Protein AF-T0TP14-F1 (afdb_monomer)

Secondary structure (DSSP, 8-state):
-B-S-GGG--HHHHHHTT--SEEEEETTEEEEE-GGGHHHHHHHHHHHTT---

Structure (mmCIF, N/CA/C/O backbone):
data_AF-T0TP14-F1
#
_entry.id   AF-T0TP14-F1
#
loop_
_atom_site.group_PDB
_atom_site.id
_atom_site.type_symbol
_atom_site.label_atom_id
_atom_site.label_alt_id
_atom_site.label_comp_id
_atom_site.label_asym_id
_atom_site.label_entity_id
_atom_site.label_seq_id
_atom_site.pdbx_PDB_ins_code
_atom_site.Cartn_x
_atom_site.Cartn_y
_atom_site.Cartn_z
_atom_site.occupancy
_atom_site.B_iso_or_equiv
_atom_site.auth_seq_id
_atom_site.auth_comp_id
_atom_site.auth_asym_id
_atom_site.auth_atom_id
_atom_site.pdbx_PDB_model_num
ATOM 1 N N . MET A 1 1 ? 1.815 -3.609 5.634 1.00 85.69 1 MET A N 1
ATOM 2 C CA . MET A 1 1 ? 1.521 -2.845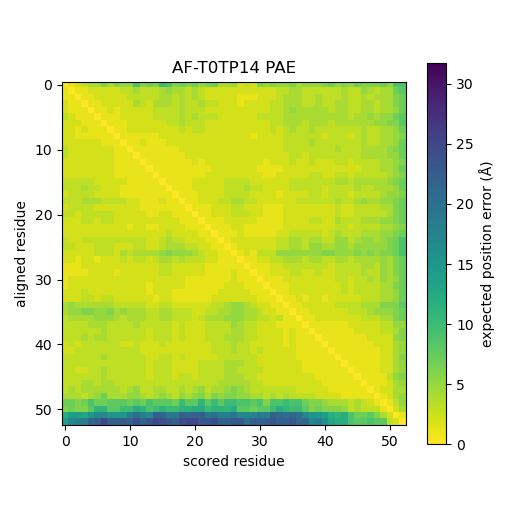 6.864 1.00 85.69 1 MET A CA 1
ATOM 3 C C . MET A 1 1 ? 0.240 -3.404 7.442 1.00 85.69 1 MET A C 1
ATOM 5 O O . MET A 1 1 ? -0.635 -3.758 6.657 1.00 85.69 1 MET A O 1
ATOM 9 N N . ASP A 1 2 ? 0.131 -3.515 8.759 1.00 93.06 2 ASP A N 1
ATOM 10 C CA . ASP A 1 2 ? -1.132 -3.910 9.380 1.00 93.06 2 ASP A CA 1
ATOM 11 C C . ASP A 1 2 ? -2.073 -2.710 9.441 1.00 93.06 2 ASP A C 1
ATOM 13 O O . ASP A 1 2 ? -1.670 -1.607 9.815 1.00 93.06 2 ASP A O 1
ATOM 17 N N . VAL A 1 3 ? -3.325 -2.915 9.039 1.00 93.31 3 VAL A N 1
ATOM 18 C CA . VAL A 1 3 ? -4.364 -1.883 9.093 1.00 93.31 3 VAL A CA 1
ATOM 19 C C . VAL A 1 3 ? -5.357 -2.189 10.207 1.00 93.31 3 VAL A C 1
ATOM 21 O O . VAL A 1 3 ? -5.521 -3.336 10.612 1.00 93.31 3 VAL A O 1
ATOM 24 N N . LYS A 1 4 ? -6.034 -1.155 10.716 1.00 94.81 4 LYS A N 1
ATOM 25 C CA . LYS A 1 4 ? -7.104 -1.314 11.719 1.00 94.81 4 LYS A CA 1
ATOM 26 C C . LYS A 1 4 ? -8.448 -1.670 11.085 1.00 94.81 4 LYS A C 1
ATOM 28 O O . LYS A 1 4 ? -9.234 -2.387 11.691 1.00 94.81 4 LYS A O 1
ATOM 33 N N . ASP A 1 5 ? -8.688 -1.189 9.869 1.00 95.12 5 ASP A N 1
ATOM 34 C CA . ASP A 1 5 ? -9.886 -1.468 9.086 1.00 95.12 5 ASP A CA 1
ATOM 35 C C . ASP A 1 5 ? -9.513 -1.543 7.604 1.00 95.12 5 ASP A C 1
ATOM 37 O O . ASP A 1 5 ? -9.045 -0.572 7.011 1.00 95.12 5 ASP A O 1
ATOM 41 N N . LYS A 1 6 ? -9.705 -2.721 7.010 1.00 93.44 6 LYS A N 1
ATOM 42 C CA . LYS A 1 6 ? -9.394 -2.966 5.600 1.00 93.44 6 LYS A CA 1
ATOM 43 C C . LYS A 1 6 ? -10.411 -2.368 4.633 1.00 93.44 6 LYS A C 1
ATOM 45 O O . LYS A 1 6 ? -10.077 -2.162 3.474 1.00 93.44 6 LYS A O 1
ATOM 50 N N . SER A 1 7 ? -11.635 -2.092 5.088 1.00 95.19 7 SER A N 1
ATOM 51 C CA . SER A 1 7 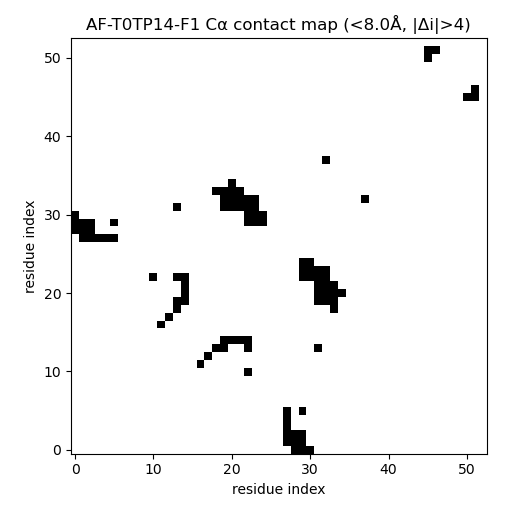? -12.689 -1.528 4.235 1.00 95.19 7 SER A CA 1
ATOM 52 C C . SER A 1 7 ? -12.392 -0.091 3.803 1.00 95.19 7 SER A C 1
ATOM 54 O O . SER A 1 7 ? -12.920 0.375 2.798 1.00 95.19 7 SER A O 1
ATOM 56 N N . LEU A 1 8 ? -11.500 0.584 4.533 1.00 95.12 8 LEU A N 1
ATOM 57 C CA . LEU A 1 8 ? -11.036 1.938 4.244 1.00 95.12 8 LEU A CA 1
ATOM 58 C C . LEU A 1 8 ? -9.839 1.974 3.282 1.00 95.12 8 LEU A C 1
ATOM 60 O O . LEU A 1 8 ? -9.379 3.056 2.923 1.00 95.12 8 LEU A O 1
ATOM 64 N N . VAL A 1 9 ? -9.304 0.816 2.882 1.00 94.62 9 VAL A N 1
ATOM 65 C CA . VAL A 1 9 ? -8.123 0.736 2.020 1.00 94.62 9 VAL A CA 1
ATOM 66 C C . VAL A 1 9 ? -8.551 0.646 0.561 1.00 94.62 9 VAL A C 1
ATOM 68 O O . VAL A 1 9 ? -9.114 -0.353 0.119 1.00 94.62 9 VAL A O 1
ATOM 71 N N . ASP A 1 10 ? -8.241 1.687 -0.209 1.00 95.94 10 ASP A N 1
ATOM 72 C CA . ASP A 1 10 ? -8.549 1.741 -1.638 1.00 95.94 10 ASP A CA 1
ATOM 73 C C . ASP A 1 10 ? -7.375 1.228 -2.485 1.00 95.94 10 ASP A C 1
ATOM 75 O O . ASP A 1 10 ? -6.477 1.975 -2.890 1.00 95.94 10 ASP A O 1
ATOM 79 N N . LYS A 1 11 ? -7.405 -0.075 -2.777 1.00 94.62 11 LYS A N 1
ATOM 80 C CA . LYS A 1 11 ? -6.414 -0.732 -3.642 1.00 94.62 11 LYS A CA 1
ATOM 81 C C . LYS A 1 11 ? -6.373 -0.160 -5.062 1.00 94.62 11 LYS A C 1
ATOM 83 O O . LYS A 1 11 ? -5.311 -0.132 -5.680 1.00 94.62 11 LYS A O 1
ATOM 88 N N . ASP A 1 12 ? -7.516 0.282 -5.583 1.00 95.81 12 ASP A N 1
ATOM 89 C CA . ASP A 1 12 ? -7.638 0.738 -6.964 1.00 95.81 12 ASP A CA 1
ATOM 90 C C . ASP A 1 12 ? -6.930 2.078 -7.123 1.00 95.81 12 ASP A C 1
ATOM 92 O O . ASP A 1 12 ? -6.176 2.265 -8.077 1.00 95.81 12 ASP A O 1
ATOM 96 N N . THR A 1 13 ? -7.095 2.970 -6.147 1.00 96.75 13 THR A N 1
ATOM 97 C CA . THR A 1 13 ? -6.332 4.217 -6.075 1.00 96.75 13 THR A CA 1
ATOM 98 C C . THR A 1 13 ? -4.831 3.944 -5.916 1.00 96.75 13 THR A C 1
ATOM 100 O O . THR A 1 13 ? -4.027 4.553 -6.622 1.00 96.75 13 THR A O 1
ATOM 103 N N . ILE A 1 14 ? -4.433 2.998 -5.058 1.00 95.56 14 ILE A N 1
ATOM 104 C CA . ILE A 1 14 ? -3.018 2.634 -4.848 1.00 95.56 14 ILE A CA 1
ATOM 105 C C . ILE A 1 14 ? -2.345 2.159 -6.145 1.00 95.56 14 IL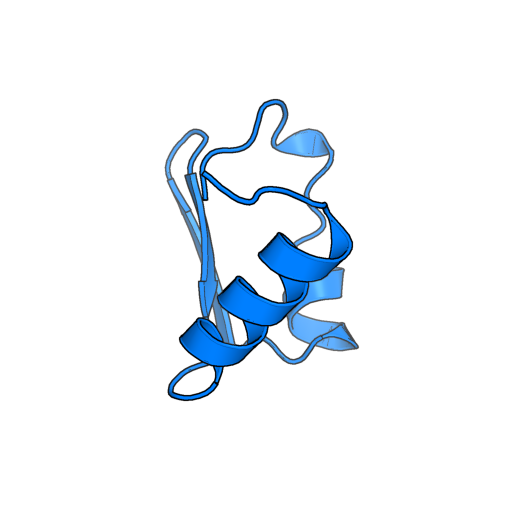E A C 1
ATOM 107 O O . ILE A 1 14 ? -1.237 2.591 -6.458 1.00 95.56 14 ILE A O 1
ATOM 111 N N . ILE A 1 15 ? -3.015 1.317 -6.932 1.00 95.62 15 ILE A N 1
ATOM 112 C CA . ILE A 1 15 ? -2.455 0.803 -8.191 1.00 95.62 15 ILE A CA 1
ATOM 113 C C . ILE A 1 15 ? -2.543 1.854 -9.304 1.00 95.62 15 ILE A C 1
ATOM 115 O O . ILE A 1 15 ? -1.555 2.127 -9.978 1.00 95.62 15 ILE A O 1
ATOM 119 N N . LYS A 1 16 ? -3.722 2.451 -9.519 1.00 96.38 16 LYS A N 1
ATOM 120 C CA . LYS A 1 16 ? -3.994 3.269 -10.715 1.00 96.38 16 LYS A CA 1
ATOM 121 C C . LYS A 1 16 ? -3.474 4.696 -10.608 1.00 96.38 16 LYS A C 1
ATOM 123 O O . LYS A 1 16 ? -3.133 5.283 -11.627 1.00 96.38 16 LYS A O 1
ATOM 128 N N . LYS A 1 17 ? -3.482 5.274 -9.404 1.00 95.88 17 LYS A N 1
ATOM 129 C CA . LYS A 1 17 ? -3.114 6.679 -9.181 1.00 95.88 17 LYS A CA 1
ATOM 130 C C . LYS A 1 17 ? -1.718 6.822 -8.595 1.00 95.88 17 LYS A C 1
ATOM 132 O O . LYS A 1 17 ? -1.015 7.755 -8.959 1.00 95.88 17 LYS A O 1
ATOM 137 N N . TYR A 1 18 ? -1.347 5.928 -7.683 1.00 94.56 18 TYR A N 1
ATOM 138 C CA . TYR A 1 18 ? -0.035 5.953 -7.037 1.00 94.56 18 TYR A CA 1
ATOM 139 C C . TYR A 1 18 ? 0.976 5.007 -7.690 1.00 94.56 18 TYR A C 1
ATOM 141 O O . TYR A 1 18 ? 2.113 4.955 -7.244 1.00 94.56 18 TYR A O 1
ATOM 149 N N . GLU A 1 19 ? 0.585 4.316 -8.766 1.00 93.50 19 GLU A N 1
ATOM 150 C CA . GLU A 1 19 ? 1.475 3.516 -9.620 1.00 93.50 19 GLU A CA 1
ATOM 151 C C . GLU A 1 19 ? 2.154 2.344 -8.893 1.00 93.50 19 GLU A C 1
ATOM 153 O O . GLU A 1 19 ? 3.268 1.932 -9.226 1.00 93.50 19 GLU A O 1
ATOM 158 N N . ALA A 1 20 ? 1.471 1.751 -7.907 1.00 96.31 20 ALA A N 1
ATOM 159 C CA . ALA A 1 20 ? 1.917 0.482 -7.348 1.00 96.31 20 ALA A CA 1
ATOM 160 C C . ALA A 1 20 ? 1.895 -0.612 -8.431 1.00 96.31 20 ALA A C 1
ATOM 162 O O . ALA A 1 20 ? 0.890 -0.824 -9.108 1.00 96.31 20 ALA A O 1
ATOM 163 N N . LEU A 1 21 ? 2.987 -1.369 -8.537 1.00 96.50 21 LEU A N 1
ATOM 164 C CA . LEU A 1 21 ? 3.136 -2.515 -9.445 1.00 96.50 21 LEU A CA 1
ATOM 165 C C . LEU A 1 21 ? 2.188 -3.667 -9.089 1.00 96.50 21 LEU A C 1
ATOM 167 O O . LEU A 1 21 ? 1.908 -4.538 -9.908 1.00 96.50 21 LEU A O 1
ATOM 171 N N . GLY A 1 22 ? 1.724 -3.691 -7.844 1.00 95.50 22 GLY A N 1
ATOM 172 C CA . GLY A 1 22 ? 0.774 -4.667 -7.352 1.00 95.50 22 GLY A CA 1
ATOM 173 C C . GLY A 1 22 ? 0.323 -4.348 -5.937 1.00 95.50 22 GLY A C 1
ATOM 174 O O . GLY A 1 22 ? 0.886 -3.492 -5.249 1.00 95.50 22 GLY A O 1
ATOM 175 N N . PHE A 1 23 ? -0.703 -5.067 -5.506 1.00 96.06 23 PHE A N 1
ATOM 176 C CA . PHE A 1 23 ? -1.251 -4.973 -4.165 1.00 96.06 23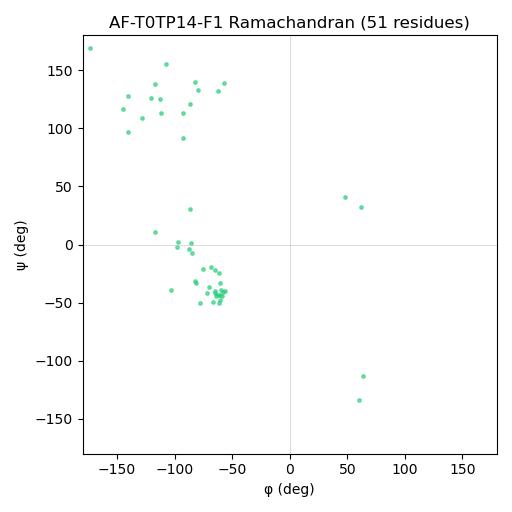 PHE A CA 1
ATOM 177 C C . PHE A 1 23 ? -1.612 -6.376 -3.679 1.00 96.06 23 PHE A C 1
ATOM 179 O O . PHE A 1 23 ? -2.301 -7.115 -4.383 1.00 96.06 23 PHE A O 1
ATOM 186 N N . ALA A 1 24 ? -1.119 -6.747 -2.502 1.00 95.38 24 ALA A N 1
ATOM 187 C CA . ALA A 1 24 ? -1.380 -8.026 -1.863 1.00 95.38 24 ALA A CA 1
ATOM 188 C C . ALA A 1 24 ? -2.120 -7.816 -0.538 1.00 95.38 24 ALA A C 1
ATOM 190 O O . ALA A 1 24 ? -1.788 -6.929 0.252 1.00 95.38 24 ALA A O 1
ATOM 191 N N . GLU A 1 25 ? -3.113 -8.669 -0.304 1.00 94.81 25 GLU A N 1
ATOM 192 C CA . GLU A 1 25 ? -3.967 -8.649 0.880 1.00 94.81 25 GLU A CA 1
ATOM 193 C C . GLU A 1 25 ? -3.834 -9.982 1.615 1.00 94.81 25 GLU A C 1
ATOM 195 O O . GLU A 1 25 ? -4.046 -11.046 1.028 1.00 94.81 25 GLU A O 1
ATOM 200 N N . ASN A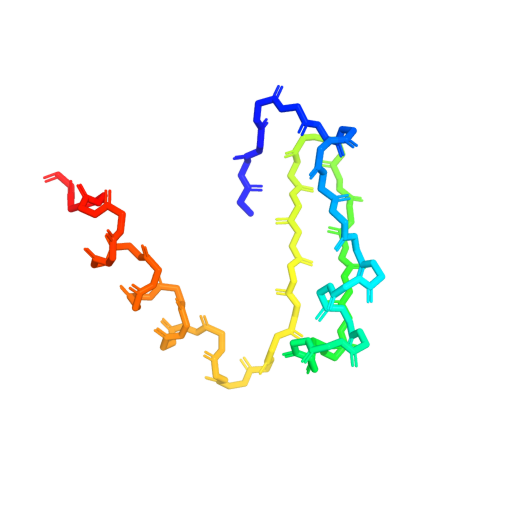 1 26 ? -3.505 -9.933 2.906 1.00 94.31 26 ASN A N 1
ATOM 201 C CA . ASN A 1 26 ? -3.471 -11.114 3.763 1.00 94.31 26 ASN A CA 1
ATOM 202 C C . ASN A 1 26 ? -4.035 -10.788 5.152 1.00 94.31 26 ASN A C 1
ATOM 204 O O . ASN A 1 26 ? -3.350 -10.249 6.021 1.00 94.31 26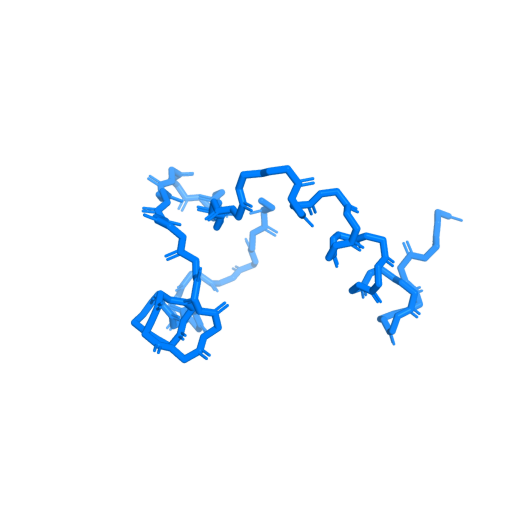 ASN A O 1
ATOM 208 N N . GLY A 1 27 ? -5.318 -11.089 5.364 1.00 93.31 27 GLY A N 1
ATOM 209 C CA . GLY A 1 27 ? -6.007 -10.752 6.611 1.00 93.31 27 GLY A CA 1
ATOM 210 C C . GLY A 1 27 ? -6.097 -9.236 6.820 1.00 93.31 27 GLY A C 1
ATOM 211 O O . GLY A 1 27 ? -6.808 -8.558 6.079 1.00 93.31 27 GLY A O 1
ATOM 212 N N . MET A 1 28 ? -5.398 -8.723 7.839 1.00 95.69 28 MET A N 1
ATOM 213 C CA . MET A 1 28 ? -5.264 -7.283 8.131 1.00 95.69 28 MET A CA 1
ATOM 214 C C . MET A 1 28 ? -3.963 -6.686 7.584 1.00 95.69 28 MET A C 1
ATOM 216 O O . MET A 1 28 ? -3.742 -5.482 7.692 1.00 95.69 28 MET A O 1
ATOM 220 N N . GLN A 1 29 ? -3.109 -7.509 6.978 1.00 95.19 29 GLN A N 1
ATOM 221 C CA . GLN A 1 29 ? -1.887 -7.049 6.351 1.00 95.19 29 GLN A CA 1
ATOM 222 C C . GLN A 1 29 ? -2.180 -6.618 4.912 1.00 95.19 29 GLN A C 1
ATOM 224 O O . GLN A 1 29 ? -2.627 -7.412 4.083 1.00 95.19 29 GLN A O 1
ATOM 229 N N . MET A 1 30 ? -1.895 -5.351 4.626 1.00 95.25 30 MET A N 1
ATOM 230 C CA . MET A 1 30 ? -2.031 -4.735 3.306 1.00 95.25 30 MET A CA 1
ATOM 231 C C . MET A 1 30 ? -0.645 -4.384 2.777 1.00 95.25 30 MET A C 1
ATOM 233 O O . MET A 1 30 ? 0.128 -3.699 3.460 1.00 95.25 30 MET A O 1
ATOM 237 N N . GLN A 1 31 ? -0.300 -4.860 1.583 1.00 94.75 31 GLN A N 1
ATOM 238 C CA . GLN A 1 31 ? 1.020 -4.655 0.994 1.00 94.75 31 GLN A CA 1
ATOM 239 C C . GLN A 1 31 ? 0.904 -4.088 -0.418 1.00 94.75 31 GLN A C 1
ATOM 241 O O . GLN A 1 31 ? 0.549 -4.789 -1.359 1.00 94.75 31 GLN A O 1
ATOM 246 N N . SER A 1 32 ? 1.264 -2.818 -0.571 1.00 95.75 32 SER A N 1
ATOM 247 C CA . SER A 1 32 ? 1.532 -2.202 -1.867 1.00 95.75 32 SER A CA 1
ATOM 248 C C . SER A 1 32 ? 2.959 -2.520 -2.323 1.00 95.75 32 SER A C 1
ATOM 250 O O . SER A 1 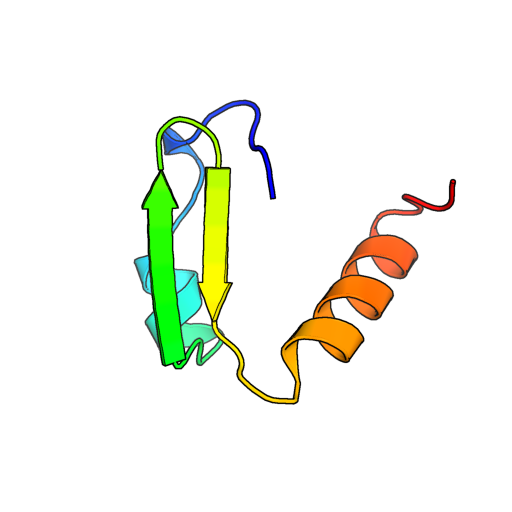32 ? 3.896 -2.554 -1.521 1.00 95.75 32 SER A O 1
ATOM 252 N N . ILE A 1 33 ? 3.127 -2.793 -3.617 1.00 95.88 33 ILE A N 1
ATOM 253 C CA . ILE A 1 33 ? 4.398 -3.211 -4.216 1.00 95.88 33 ILE A CA 1
ATOM 254 C C . ILE A 1 33 ? 4.898 -2.088 -5.124 1.00 95.88 33 ILE A C 1
ATOM 256 O O . ILE A 1 33 ? 4.306 -1.831 -6.165 1.00 95.88 33 ILE A O 1
ATOM 260 N N . TYR A 1 34 ? 6.017 -1.461 -4.758 1.00 95.75 34 TYR A N 1
ATOM 261 C CA . TYR A 1 34 ? 6.652 -0.375 -5.529 1.00 95.75 34 TYR A CA 1
ATOM 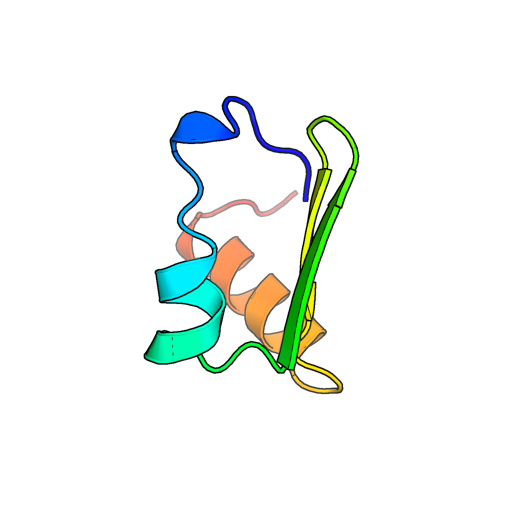262 C C . TYR A 1 34 ? 8.064 -0.726 -6.032 1.00 95.75 34 TYR A C 1
ATOM 264 O O . TYR A 1 34 ? 8.815 0.138 -6.481 1.00 95.75 34 TYR A O 1
ATOM 272 N N . GLY A 1 35 ? 8.473 -1.995 -5.927 1.00 93.56 35 GLY A N 1
ATOM 273 C CA . GLY A 1 35 ? 9.825 -2.426 -6.291 1.00 93.56 35 GLY A CA 1
ATOM 274 C C . GLY A 1 35 ? 10.900 -1.716 -5.460 1.00 93.56 35 GLY A C 1
ATOM 275 O O . GLY A 1 35 ? 10.774 -1.604 -4.241 1.00 93.56 35 GLY A O 1
ATOM 276 N N . ALA A 1 36 ? 11.950 -1.221 -6.121 1.00 92.56 36 ALA A N 1
ATOM 277 C CA . ALA A 1 36 ? 13.084 -0.565 -5.462 1.00 92.56 36 ALA A CA 1
ATOM 278 C C . ALA A 1 36 ? 12.697 0.702 -4.671 1.00 92.56 36 ALA A C 1
ATOM 280 O O . ALA A 1 36 ? 13.389 1.059 -3.720 1.00 92.56 36 ALA A O 1
ATOM 281 N N . TYR A 1 37 ? 11.586 1.358 -5.024 1.00 92.56 37 TYR A N 1
ATOM 282 C CA . TYR A 1 37 ? 11.158 2.612 -4.397 1.00 92.56 37 TYR A CA 1
ATOM 283 C C . TYR A 1 37 ? 10.353 2.415 -3.097 1.00 92.56 37 TYR A C 1
ATOM 285 O O . TYR A 1 37 ? 10.110 3.367 -2.358 1.00 92.56 37 TYR A O 1
ATOM 293 N N . ALA A 1 38 ? 9.990 1.173 -2.754 1.00 93.25 38 ALA A N 1
ATOM 294 C CA . ALA A 1 38 ? 9.137 0.879 -1.601 1.00 93.25 38 ALA A CA 1
ATOM 295 C C . ALA A 1 38 ? 9.721 1.362 -0.259 1.00 93.25 38 ALA A C 1
ATOM 297 O O . ALA A 1 38 ? 8.984 1.871 0.584 1.00 93.25 38 ALA A O 1
ATOM 298 N N . ASN A 1 39 ? 11.037 1.229 -0.059 1.00 91.75 39 ASN A N 1
ATOM 299 C CA . ASN A 1 39 ? 11.680 1.654 1.189 1.00 91.75 39 ASN A CA 1
ATOM 300 C C . ASN A 1 39 ? 11.709 3.177 1.344 1.00 91.75 39 ASN A C 1
ATOM 302 O O . ASN A 1 39 ? 11.540 3.665 2.457 1.00 91.75 39 ASN A O 1
ATOM 306 N N . VAL A 1 40 ? 11.892 3.919 0.249 1.00 93.62 40 VAL A N 1
ATOM 307 C CA . VAL A 1 40 ? 11.895 5.389 0.277 1.00 93.62 40 VAL A CA 1
ATOM 308 C C . VAL A 1 40 ? 10.505 5.903 0.636 1.00 93.62 40 VAL A C 1
ATOM 310 O O . VAL A 1 40 ? 10.368 6.629 1.614 1.00 93.62 40 VAL A O 1
ATOM 313 N N . LEU A 1 41 ? 9.469 5.406 -0.049 1.00 93.38 41 LEU A N 1
ATOM 314 C CA . LEU A 1 41 ? 8.073 5.736 0.261 1.00 93.38 41 LEU A CA 1
ATOM 315 C C . LEU A 1 41 ? 7.704 5.420 1.710 1.00 93.38 41 LEU A C 1
ATOM 317 O O . LEU A 1 41 ? 6.996 6.188 2.353 1.00 93.38 41 LEU A O 1
ATOM 321 N N . LYS A 1 42 ? 8.178 4.287 2.243 1.00 91.88 42 LYS A N 1
ATOM 322 C CA . LYS A 1 42 ? 7.928 3.929 3.640 1.00 91.88 42 LYS A CA 1
ATOM 323 C C . LYS A 1 42 ? 8.501 4.985 4.592 1.00 91.88 42 LYS A C 1
ATOM 325 O O . LYS A 1 42 ? 7.783 5.402 5.494 1.00 91.88 42 LYS A O 1
ATOM 330 N N . MET A 1 43 ? 9.749 5.410 4.386 1.00 92.50 43 MET A N 1
ATOM 331 C CA . MET A 1 43 ? 10.389 6.425 5.230 1.00 92.50 43 MET A CA 1
ATOM 332 C C . MET A 1 43 ? 9.671 7.775 5.128 1.00 92.50 43 MET A C 1
ATOM 334 O O . MET A 1 43 ? 9.368 8.370 6.155 1.00 92.50 43 MET A O 1
ATOM 338 N N . GLU A 1 44 ? 9.319 8.209 3.916 1.00 93.50 44 GLU A N 1
ATOM 339 C CA . GLU A 1 44 ? 8.574 9.457 3.692 1.00 93.50 44 GLU A CA 1
ATOM 340 C C . GLU A 1 44 ? 7.200 9.440 4.383 1.00 93.50 44 GLU A C 1
ATOM 342 O O . GLU A 1 44 ? 6.812 10.406 5.033 1.00 93.50 44 GLU A O 1
ATOM 347 N N .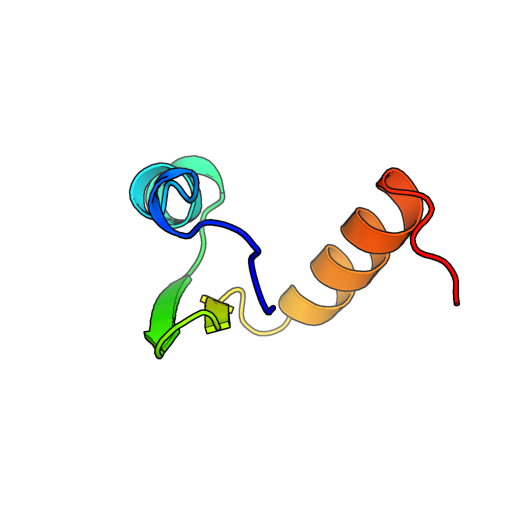 ILE A 1 45 ? 6.462 8.326 4.298 1.00 91.50 45 ILE A N 1
ATOM 348 C CA . ILE A 1 45 ? 5.162 8.179 4.973 1.00 91.50 45 ILE A CA 1
ATOM 349 C C . ILE A 1 45 ? 5.325 8.209 6.497 1.00 91.50 45 ILE A C 1
ATOM 351 O O . ILE A 1 45 ? 4.491 8.794 7.187 1.00 91.50 45 ILE A O 1
ATOM 355 N N . GLN A 1 46 ? 6.370 7.569 7.030 1.00 91.44 46 GLN A N 1
ATOM 356 C CA . GLN A 1 46 ? 6.637 7.573 8.470 1.00 91.44 46 GLN A CA 1
ATOM 357 C C . GLN A 1 46 ? 6.973 8.977 8.977 1.00 91.44 46 GLN A C 1
ATOM 359 O O . GLN A 1 46 ? 6.434 9.375 10.007 1.00 91.44 46 GLN A O 1
ATOM 364 N N . ASP A 1 47 ? 7.781 9.727 8.228 1.00 93.44 47 ASP A N 1
ATOM 365 C CA . ASP A 1 47 ? 8.129 11.120 8.523 1.00 93.44 47 ASP A CA 1
ATOM 366 C C . ASP A 1 47 ? 6.882 12.026 8.523 1.00 93.44 47 ASP A C 1
ATOM 368 O O . ASP A 1 47 ? 6.581 12.686 9.519 1.00 93.44 47 ASP A O 1
ATOM 372 N N . ILE A 1 48 ? 6.060 11.957 7.464 1.00 93.31 48 ILE A N 1
ATOM 373 C CA . ILE A 1 48 ? 4.814 12.742 7.339 1.00 93.31 48 ILE A CA 1
ATOM 374 C C . ILE A 1 48 ? 3.843 12.470 8.490 1.00 93.31 48 ILE A C 1
ATOM 376 O O . ILE A 1 48 ? 3.174 13.382 8.979 1.00 93.31 48 ILE A O 1
ATOM 380 N N . LEU A 1 49 ? 3.718 11.206 8.892 1.00 90.12 49 LEU A N 1
ATOM 381 C CA . LEU A 1 49 ? 2.794 10.800 9.946 1.00 90.12 49 LEU A CA 1
ATOM 382 C C . LEU A 1 49 ? 3.396 10.941 11.350 1.00 90.12 49 LEU A C 1
ATOM 384 O O . LEU A 1 49 ? 2.716 10.602 12.320 1.00 90.12 49 LEU A O 1
ATOM 388 N N . SER A 1 50 ? 4.642 11.420 11.458 1.00 90.19 50 SER A N 1
ATOM 389 C CA . SER A 1 50 ? 5.409 11.477 12.707 1.00 90.19 50 SER A CA 1
ATOM 390 C C . SER A 1 50 ? 5.361 10.146 13.464 1.00 90.19 50 SER A C 1
ATOM 392 O O . SER A 1 50 ? 5.205 10.102 14.682 1.00 90.19 50 SER A O 1
ATOM 394 N N . LEU A 1 51 ? 5.461 9.046 12.711 1.00 81.75 51 LEU A N 1
ATOM 395 C CA . LEU A 1 51 ? 5.526 7.676 13.222 1.00 81.75 51 LEU A CA 1
ATOM 396 C C . LEU A 1 51 ? 6.972 7.279 13.548 1.00 81.75 51 LEU A C 1
ATOM 398 O O . LEU A 1 51 ? 7.330 6.109 13.393 1.00 81.75 51 LEU A O 1
ATOM 402 N N . GLU A 1 52 ? 7.804 8.251 13.936 1.00 71.12 52 GLU A N 1
ATOM 403 C CA . GLU A 1 52 ? 9.124 7.966 14.494 1.00 71.12 52 GLU A CA 1
ATOM 404 C C . GLU A 1 52 ? 8.958 7.050 15.719 1.00 71.12 52 GLU A C 1
ATOM 406 O O . GLU A 1 52 ? 7.984 7.184 16.465 1.00 71.12 52 GLU A O 1
ATOM 411 N N . GLU A 1 53 ? 9.856 6.067 15.845 1.00 58.41 53 GLU A N 1
ATOM 412 C CA . GLU A 1 53 ? 9.878 5.085 16.946 1.00 58.41 53 GLU A CA 1
ATOM 413 C C . GLU A 1 53 ? 9.818 5.727 18.340 1.00 58.41 53 GLU A C 1
ATOM 415 O O . GLU A 1 53 ? 10.550 6.715 18.583 1.00 58.41 53 GLU A O 1
#

Radius of gyration: 11.42 Å; Cα contacts (8 Å, |Δi|>4): 49; chains: 1; bounding box: 26×24×28 Å

Solvent-accessible surface area (backbone atoms only — not comparable to full-atom values): 3297 Å² total; per-residue (Å²): 85,79,52,95,58,69,89,78,58,61,64,64,53,43,35,74,73,68,62,27,81,42,75,48,81,55,95,53,34,44,40,77,34,49,71,90,52,41,65,58,54,50,53,54,51,32,60,77,67,64,60,69,133

pLDDT: mean 92.74, std 6.23, range [58.41, 96.75]

Nearest PDB structures (foldseek):
  4m9e-assembly1_A  TM=2.624E-01  e=2.563E+00  Mus musculus
  6wmi-assembly2_D  TM=2.619E-01  e=6.147E+00  Homo sapiens
  6b0r-assembly1_D  TM=2.713E-01  e=9.847E+00  Homo sapiens

Sequence (53 aa):
MDVKDKSLVDKDTIIKKYEALGFAENGMQMQSIYGAYANVLKMEIQDILSLEE

Foldseek 3Di:
DFDPDPVPDDQVCCCPVVPFPDWDDDPRDTDTHDDPCVVVVVVVVCVVVVVDD

Mean predicted aligned error: 3.35 Å